Protein AF-A0A7W1L3A0-F1 (afdb_monomer)

Nearest PDB structures (foldseek):
  3u9e-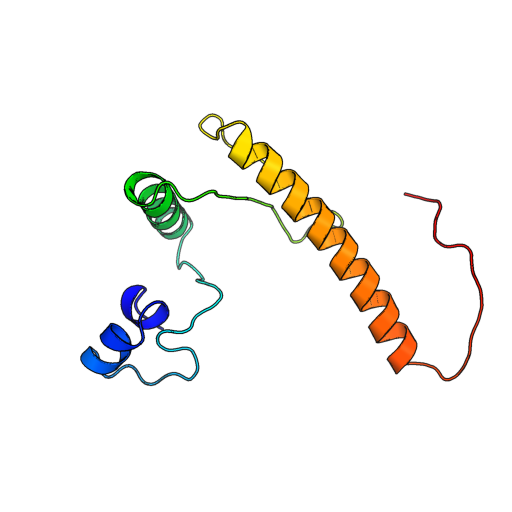assembly1_B  TM=9.686E-01  e=4.524E-04  Listeria monocytogenes EGD-e
  7vg9-assembly1_A  TM=9.144E-01  e=1.432E-03  Clostridium acetobutylicum
  1yco-assembly1_B  TM=9.210E-01  e=5.550E-03  Enterococcus faecalis V583
  1yco-assembly1_A  TM=9.186E-01  e=5.939E-03  Enterococcus faecalis V583

Structure (mmCIF, N/CA/C/O backbone):
data_AF-A0A7W1L3A0-F1
#
_entry.id   AF-A0A7W1L3A0-F1
#
loop_
_atom_site.group_PDB
_atom_site.id
_atom_site.type_symbol
_atom_site.label_atom_id
_atom_site.label_alt_id
_atom_site.label_comp_id
_atom_site.label_asym_id
_atom_site.label_entity_id
_atom_site.label_seq_id
_atom_site.pdbx_PDB_ins_code
_atom_site.Cartn_x
_atom_site.Cartn_y
_atom_site.Cartn_z
_atom_site.occupancy
_atom_site.B_iso_or_equiv
_atom_site.auth_seq_id
_atom_site.auth_comp_id
_atom_site.auth_asym_id
_atom_site.auth_atom_id
_atom_site.pdbx_PDB_model_num
ATOM 1 N N . PRO A 1 1 ? -17.464 7.971 3.919 1.00 83.50 1 PRO A N 1
ATOM 2 C CA . PRO A 1 1 ? -16.040 8.248 4.237 1.00 83.50 1 PRO A CA 1
ATOM 3 C C . PRO A 1 1 ? -15.712 7.601 5.584 1.00 83.50 1 PRO A C 1
ATOM 5 O O . PRO A 1 1 ? -16.557 7.655 6.472 1.00 83.50 1 PRO A O 1
ATOM 8 N N . LEU A 1 2 ? -14.553 6.953 5.711 1.00 89.94 2 LEU A N 1
ATOM 9 C CA . LEU A 1 2 ? -14.130 6.285 6.944 1.00 89.94 2 LEU A CA 1
ATOM 10 C C . LEU A 1 2 ? -12.957 7.037 7.559 1.00 89.94 2 LEU A C 1
ATOM 12 O O . LEU A 1 2 ? -12.081 7.514 6.837 1.00 89.94 2 LEU A O 1
ATOM 16 N N . THR A 1 3 ? -12.940 7.137 8.885 1.00 91.50 3 THR A N 1
ATOM 17 C CA . THR A 1 3 ? -11.747 7.601 9.590 1.00 91.50 3 THR A CA 1
ATOM 18 C C . THR A 1 3 ? -10.673 6.503 9.537 1.00 91.50 3 THR A C 1
ATOM 20 O O . THR A 1 3 ? -11.027 5.320 9.502 1.00 91.50 3 THR A O 1
ATOM 23 N N . PRO A 1 4 ? -9.370 6.843 9.506 1.00 90.00 4 PRO A N 1
ATOM 24 C CA . PRO A 1 4 ? -8.305 5.844 9.377 1.00 90.00 4 PRO A CA 1
ATOM 25 C C . PRO A 1 4 ? -8.340 4.761 10.465 1.00 90.00 4 PRO A C 1
ATOM 27 O O . PRO A 1 4 ? -8.178 3.580 10.176 1.00 90.00 4 PRO A O 1
ATOM 30 N N . 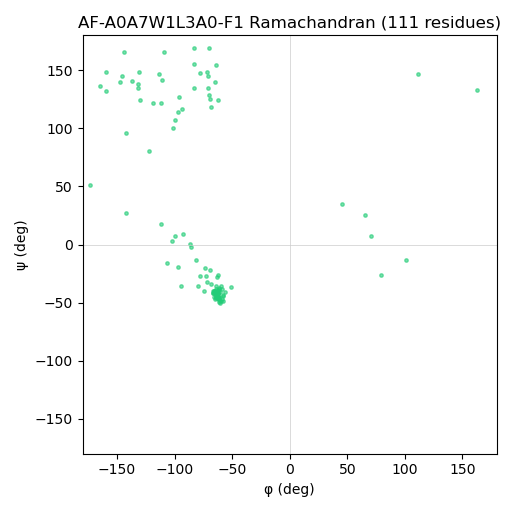ASP A 1 5 ? -8.617 5.140 11.709 1.00 92.31 5 ASP A N 1
ATOM 31 C CA . ASP A 1 5 ? -8.771 4.227 12.843 1.00 92.31 5 ASP A CA 1
ATOM 32 C C . ASP A 1 5 ? -9.975 3.287 12.669 1.00 92.31 5 ASP A C 1
ATOM 34 O O . ASP A 1 5 ? -9.835 2.076 12.833 1.00 92.31 5 ASP A O 1
ATOM 38 N N . SER A 1 6 ? -11.128 3.814 12.242 1.00 93.44 6 SER A N 1
ATOM 39 C CA . SER A 1 6 ? -12.320 3.005 11.953 1.00 93.44 6 SER A CA 1
ATOM 40 C C . SER A 1 6 ? -12.154 2.119 10.718 1.00 93.44 6 SER A C 1
ATOM 42 O O . SER A 1 6 ? -12.882 1.143 10.572 1.00 93.44 6 SER A O 1
ATOM 44 N N . ALA A 1 7 ? -11.242 2.445 9.801 1.00 94.06 7 ALA A N 1
ATOM 45 C CA . ALA A 1 7 ? -10.931 1.604 8.648 1.00 94.06 7 ALA A CA 1
ATOM 46 C C . ALA A 1 7 ? -9.999 0.437 9.024 1.00 94.06 7 ALA A C 1
ATOM 48 O O . ALA A 1 7 ? -10.166 -0.665 8.508 1.00 94.06 7 ALA A O 1
ATOM 49 N N . MET A 1 8 ? -9.056 0.659 9.947 1.00 91.75 8 MET A N 1
ATOM 50 C CA . MET A 1 8 ? -8.010 -0.312 10.305 1.00 91.75 8 MET A CA 1
ATOM 51 C C . MET A 1 8 ? -8.316 -1.160 11.549 1.00 91.75 8 MET A C 1
ATOM 53 O O . MET A 1 8 ? -7.684 -2.195 11.739 1.00 91.75 8 MET A O 1
ATOM 57 N N . SER A 1 9 ? -9.236 -0.736 12.423 1.00 94.12 9 SER A N 1
ATOM 58 C CA . SER A 1 9 ? -9.547 -1.436 13.676 1.00 94.12 9 SER A CA 1
ATOM 59 C C . SER A 1 9 ? -11.042 -1.668 13.852 1.00 94.12 9 SER A C 1
ATOM 61 O O . SER A 1 9 ? -11.841 -0.730 13.872 1.00 94.12 9 SER A O 1
ATOM 63 N N . THR A 1 10 ? -11.425 -2.933 14.045 1.00 93.88 10 THR A N 1
ATOM 64 C CA . THR A 1 10 ? -12.808 -3.314 14.364 1.00 93.88 10 THR A CA 1
ATOM 65 C C . THR A 1 10 ? -13.255 -2.706 15.689 1.00 93.88 10 THR A C 1
ATOM 67 O O . THR A 1 10 ? -14.373 -2.212 15.791 1.00 93.88 10 THR A O 1
ATOM 70 N N . GLN A 1 11 ? -12.371 -2.662 16.691 1.00 94.75 11 GLN A N 1
ATOM 71 C CA . GLN A 1 11 ? -12.665 -2.058 17.990 1.00 94.75 11 GLN A CA 1
ATOM 72 C C . GLN A 1 11 ? -12.975 -0.561 17.859 1.00 94.75 11 GLN A C 1
ATOM 74 O O . GLN A 1 11 ? -13.969 -0.097 18.417 1.00 94.75 11 GLN A O 1
ATOM 79 N N . ALA A 1 12 ? -12.165 0.185 17.100 1.00 93.50 12 ALA A N 1
ATOM 80 C CA . ALA A 1 12 ? -12.401 1.610 16.865 1.00 93.50 12 ALA A CA 1
ATOM 81 C C . ALA A 1 12 ? -13.680 1.838 16.048 1.00 93.50 12 ALA A C 1
ATOM 83 O O . ALA A 1 12 ? -14.492 2.693 16.394 1.00 93.50 12 ALA A O 1
ATOM 84 N N . ALA A 1 13 ? -13.917 1.020 15.018 1.00 94.44 13 ALA A N 1
ATOM 85 C CA . ALA A 1 13 ? -15.145 1.073 14.233 1.00 94.44 13 ALA A CA 1
ATOM 86 C C . ALA A 1 13 ? -16.403 0.874 15.094 1.00 94.44 13 ALA A C 1
ATOM 88 O O . ALA A 1 13 ? -17.369 1.623 14.945 1.00 94.44 13 ALA A O 1
ATOM 89 N N . HIS A 1 14 ? -16.384 -0.095 16.016 1.00 93.25 14 HIS A N 1
ATOM 90 C CA . HIS A 1 14 ? -17.486 -0.330 16.948 1.00 93.25 14 HIS A CA 1
ATOM 91 C C . HIS A 1 14 ? -17.670 0.829 17.930 1.00 93.25 14 HIS A C 1
ATOM 93 O O . HIS A 1 14 ? -18.799 1.280 18.116 1.00 93.25 14 HIS A O 1
ATOM 99 N N . ALA A 1 15 ? -16.582 1.339 18.518 1.00 94.25 15 ALA A N 1
ATOM 100 C CA . ALA A 1 15 ? -16.630 2.466 19.451 1.00 94.25 15 ALA A CA 1
ATOM 101 C C . ALA A 1 15 ? -17.181 3.745 18.796 1.00 94.25 15 ALA A C 1
ATOM 103 O O . ALA A 1 15 ? -17.957 4.471 19.413 1.00 94.25 15 ALA A O 1
ATOM 104 N N . ASN A 1 16 ? -16.838 3.979 17.527 1.00 89.38 16 ASN A N 1
ATOM 105 C CA . ASN A 1 16 ? -17.275 5.141 16.754 1.00 89.38 16 ASN A CA 1
ATOM 106 C C . ASN A 1 16 ? -18.650 4.950 16.079 1.00 89.38 16 ASN A C 1
ATOM 108 O O . ASN A 1 16 ? -19.138 5.860 15.410 1.00 89.38 16 ASN A O 1
ATOM 112 N N . GLY A 1 17 ? -19.286 3.778 16.216 1.00 90.88 17 GLY A N 1
ATOM 113 C CA . GLY A 1 17 ? -20.578 3.480 15.587 1.00 90.88 17 GLY A CA 1
ATOM 114 C C . GLY A 1 17 ? -20.531 3.434 14.053 1.00 90.88 17 GLY A C 1
ATOM 115 O O . GLY A 1 17 ? -21.544 3.667 13.387 1.00 90.88 17 GLY A O 1
ATOM 116 N N . THR A 1 18 ? -19.361 3.150 13.484 1.00 90.12 18 THR A N 1
ATOM 117 C CA . THR A 1 18 ? -19.111 3.172 12.043 1.00 90.12 18 THR A CA 1
ATOM 118 C C . THR A 1 18 ? -19.858 2.038 11.341 1.00 90.12 18 THR A C 1
ATOM 120 O O . THR A 1 18 ? -19.593 0.860 11.576 1.00 90.12 18 THR A O 1
ATOM 123 N N . LYS A 1 19 ? -20.773 2.386 10.428 1.00 90.69 19 LYS A N 1
ATOM 124 C CA . LYS A 1 19 ? -21.540 1.426 9.619 1.00 90.69 19 LYS A CA 1
ATOM 125 C C . LYS A 1 19 ? -20.951 1.328 8.212 1.00 90.69 19 LYS A C 1
ATOM 127 O O . LYS A 1 19 ? -21.193 2.195 7.377 1.00 90.69 19 LYS A O 1
ATOM 132 N N . SER A 1 20 ? -20.161 0.287 7.960 1.00 90.88 20 SER A N 1
ATOM 133 C CA . SER A 1 20 ? -19.619 -0.040 6.637 1.00 90.88 20 SER A CA 1
ATOM 134 C C . SER A 1 20 ? -19.196 -1.509 6.585 1.00 90.88 20 SER A C 1
ATOM 136 O O . SER A 1 20 ? -18.753 -2.050 7.594 1.00 90.88 20 SER A O 1
ATOM 138 N N . GLU A 1 21 ? -19.298 -2.139 5.414 1.00 91.88 21 GLU A N 1
ATOM 139 C CA . GLU A 1 21 ? -18.865 -3.529 5.195 1.00 91.88 21 GLU A CA 1
ATOM 140 C C . GLU A 1 21 ? -17.354 -3.718 5.387 1.00 91.88 21 GLU A C 1
ATOM 142 O O . GLU A 1 21 ? -16.910 -4.786 5.797 1.00 91.88 21 GLU A O 1
ATOM 147 N N . VAL A 1 22 ? -16.569 -2.664 5.145 1.00 93.81 22 VAL A N 1
ATOM 148 C CA . VAL A 1 22 ? -15.101 -2.680 5.268 1.00 93.81 22 VAL A CA 1
ATOM 149 C C . VAL A 1 22 ? -14.604 -2.070 6.585 1.00 93.81 22 VAL A C 1
ATOM 151 O O . VAL A 1 22 ? -13.404 -1.865 6.766 1.00 93.81 22 VAL A O 1
ATOM 154 N N . ALA A 1 23 ? -15.510 -1.749 7.517 1.00 94.00 23 ALA A N 1
ATOM 155 C CA . ALA A 1 23 ? -15.144 -1.132 8.787 1.00 94.00 23 ALA A CA 1
ATOM 156 C C . ALA A 1 23 ? -14.227 -2.058 9.609 1.00 94.00 23 ALA A C 1
ATOM 158 O O . ALA A 1 23 ? -14.556 -3.210 9.893 1.00 94.00 23 ALA A O 1
ATOM 159 N N . GLY A 1 24 ? -13.060 -1.543 9.987 1.00 93.94 24 GLY A N 1
ATOM 1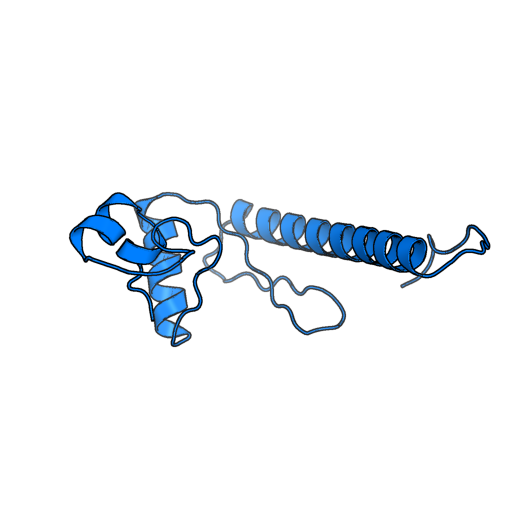60 C CA . GLY A 1 24 ? -12.039 -2.248 10.754 1.00 93.94 24 GLY A CA 1
ATOM 161 C C . GLY A 1 24 ? -11.295 -3.352 10.005 1.00 93.94 24 GLY A C 1
ATOM 162 O O . GLY A 1 24 ? -10.559 -4.108 10.638 1.00 93.94 24 GLY A O 1
ATOM 163 N N . ARG A 1 25 ? -11.524 -3.488 8.695 1.00 95.00 25 ARG A N 1
ATOM 164 C CA . ARG A 1 25 ? -10.987 -4.561 7.846 1.00 95.00 25 ARG A CA 1
ATOM 165 C C . ARG A 1 25 ? -10.592 -4.059 6.455 1.00 95.00 25 ARG A C 1
ATOM 167 O O . ARG A 1 25 ? -10.656 -4.812 5.492 1.00 95.00 25 ARG A O 1
ATOM 174 N N . ALA A 1 26 ? -10.244 -2.783 6.326 1.00 94.94 26 ALA A N 1
ATOM 175 C CA . ALA A 1 26 ? -9.862 -2.227 5.036 1.00 94.94 26 ALA A CA 1
ATOM 176 C C . ALA A 1 26 ? -8.507 -2.789 4.565 1.00 94.94 26 ALA A C 1
ATOM 178 O O . ALA A 1 26 ? -7.503 -2.633 5.258 1.00 94.94 26 ALA A O 1
ATOM 179 N N . ASP A 1 27 ? -8.471 -3.369 3.362 1.00 93.12 27 ASP A N 1
ATOM 180 C CA . ASP A 1 27 ? -7.227 -3.817 2.713 1.00 93.12 27 ASP A CA 1
ATOM 181 C C . ASP A 1 27 ? -6.438 -2.658 2.082 1.00 93.12 27 ASP A C 1
ATOM 183 O O . ASP A 1 27 ? -5.217 -2.717 1.941 1.00 93.12 27 ASP A O 1
ATOM 187 N N . ALA A 1 28 ? -7.136 -1.588 1.691 1.00 92.44 28 ALA A N 1
ATOM 188 C CA . ALA A 1 28 ? -6.556 -0.419 1.044 1.00 92.44 28 ALA A CA 1
ATOM 189 C C . ALA A 1 28 ? -7.130 0.879 1.620 1.00 92.44 28 ALA A C 1
ATOM 191 O O . ALA A 1 28 ? -8.331 0.999 1.868 1.00 92.44 28 ALA A O 1
ATOM 192 N N . LEU A 1 29 ? -6.259 1.877 1.786 1.00 92.88 29 LEU A N 1
ATOM 193 C CA . LEU A 1 29 ? -6.625 3.224 2.215 1.00 92.88 29 LEU A CA 1
ATOM 194 C C . LEU A 1 29 ? -6.413 4.204 1.063 1.00 92.88 29 LEU A C 1
ATOM 196 O O . LEU A 1 29 ? -5.301 4.354 0.559 1.00 92.88 29 LEU A O 1
ATOM 200 N N . ILE A 1 30 ? -7.479 4.901 0.675 1.00 94.12 30 ILE A N 1
ATOM 201 C CA . ILE A 1 30 ? -7.418 5.979 -0.314 1.00 94.12 30 ILE A CA 1
ATOM 202 C C . ILE A 1 30 ? -7.327 7.300 0.444 1.00 94.12 30 ILE A C 1
ATOM 204 O O . ILE A 1 30 ? -8.254 7.687 1.156 1.00 94.12 30 ILE A O 1
ATOM 208 N N . ALA A 1 31 ? -6.196 7.984 0.307 1.00 94.94 31 ALA A N 1
ATOM 209 C CA . ALA A 1 31 ? -5.990 9.284 0.927 1.00 94.94 31 ALA A CA 1
ATOM 210 C C . ALA A 1 31 ? -6.702 10.400 0.135 1.00 94.94 31 ALA A C 1
ATOM 212 O O . ALA A 1 31 ? -6.770 10.326 -1.092 1.00 94.94 31 ALA A O 1
ATOM 213 N N . PRO A 1 32 ? -7.189 11.460 0.807 1.00 95.06 32 PRO A N 1
ATOM 214 C CA . PRO A 1 32 ? -7.850 12.582 0.137 1.00 95.06 32 PRO A CA 1
ATOM 215 C C . PRO A 1 32 ? -6.874 13.483 -0.633 1.00 95.06 32 PRO A C 1
ATOM 217 O O . PRO A 1 32 ? -7.274 14.128 -1.597 1.00 95.06 32 PRO A O 1
ATOM 220 N N . THR A 1 33 ? -5.606 13.541 -0.212 1.00 97.06 33 THR A N 1
ATOM 221 C CA . THR A 1 33 ? -4.541 14.310 -0.871 1.00 97.06 33 THR A CA 1
ATOM 222 C C . THR A 1 33 ? -3.202 13.576 -0.781 1.00 97.06 33 THR A C 1
ATOM 224 O O . THR A 1 33 ? -3.035 12.642 0.014 1.00 97.06 33 THR A O 1
ATOM 227 N N . MET A 1 34 ? -2.228 14.016 -1.580 1.00 94.88 34 MET A N 1
ATOM 228 C CA . MET A 1 34 ? -0.872 13.462 -1.578 1.00 94.88 34 MET A CA 1
ATOM 229 C C . MET A 1 34 ? -0.160 13.695 -0.238 1.00 94.88 34 MET A C 1
ATOM 231 O O . MET A 1 34 ? 0.524 12.806 0.264 1.00 94.88 34 MET A O 1
ATOM 235 N N . GLU A 1 35 ? -0.356 14.860 0.376 1.00 96.19 35 GLU A N 1
ATOM 236 C CA . GLU A 1 35 ? 0.230 15.221 1.668 1.00 96.19 35 GLU A CA 1
ATOM 237 C C . GLU A 1 35 ? -0.290 14.303 2.774 1.00 96.19 35 GLU A C 1
ATOM 239 O O . GLU A 1 35 ? 0.499 13.783 3.563 1.00 96.19 35 GLU A O 1
ATOM 244 N N . ALA A 1 36 ? -1.603 14.038 2.793 1.00 95.44 36 ALA A N 1
ATOM 245 C CA . ALA A 1 36 ? -2.206 13.110 3.743 1.00 95.44 36 ALA A CA 1
ATOM 246 C C . ALA A 1 36 ? -1.653 11.685 3.565 1.00 95.44 36 ALA A C 1
ATOM 248 O O . ALA A 1 36 ? -1.304 11.034 4.552 1.00 95.44 36 ALA A O 1
ATOM 249 N N . ALA A 1 37 ? -1.508 11.222 2.317 1.00 94.00 37 ALA A N 1
ATOM 250 C CA . ALA A 1 37 ? -0.938 9.910 2.011 1.00 94.00 37 ALA A CA 1
ATOM 251 C C . ALA A 1 37 ? 0.502 9.778 2.527 1.00 94.00 37 ALA A C 1
ATOM 253 O O . ALA A 1 37 ? 0.840 8.821 3.227 1.00 94.00 37 ALA A O 1
ATOM 254 N N . ILE A 1 38 ? 1.350 10.760 2.207 1.00 93.25 38 ILE A N 1
ATOM 255 C CA . ILE A 1 38 ? 2.762 10.762 2.600 1.00 93.25 38 ILE A CA 1
ATOM 256 C C . ILE A 1 38 ? 2.900 10.861 4.117 1.00 93.25 38 ILE A C 1
ATOM 258 O O . ILE A 1 38 ? 3.733 10.158 4.688 1.00 93.25 38 ILE A O 1
ATOM 262 N N . MET A 1 39 ? 2.087 11.689 4.778 1.00 94.69 39 MET A N 1
ATOM 263 C CA . MET A 1 39 ? 2.105 11.832 6.233 1.00 94.69 39 MET A CA 1
ATOM 264 C C . MET A 1 39 ? 1.807 10.500 6.925 1.00 94.69 39 MET A C 1
ATOM 266 O O . MET A 1 39 ? 2.574 10.080 7.793 1.00 94.69 39 MET A O 1
ATOM 270 N N . VAL A 1 40 ? 0.750 9.795 6.507 1.00 92.44 40 VAL A N 1
ATOM 271 C CA . VAL A 1 40 ? 0.411 8.467 7.044 1.00 92.44 40 VAL A CA 1
ATOM 272 C C . VAL A 1 40 ? 1.536 7.469 6.777 1.00 92.44 40 VAL A C 1
ATOM 274 O O . VAL A 1 40 ? 2.017 6.826 7.710 1.00 92.44 40 VAL A O 1
ATOM 277 N N . LEU A 1 41 ? 2.017 7.383 5.534 1.00 92.00 41 LEU A N 1
ATOM 278 C CA . LEU A 1 41 ? 3.076 6.447 5.156 1.00 92.00 41 LEU A CA 1
ATOM 279 C C . LEU A 1 41 ? 4.354 6.659 5.979 1.00 92.00 41 LEU A C 1
ATOM 281 O O . LEU A 1 41 ? 4.915 5.712 6.527 1.00 92.00 41 LEU A O 1
ATOM 285 N N . ARG A 1 42 ? 4.816 7.908 6.094 1.00 91.38 42 ARG A N 1
ATOM 286 C CA . ARG A 1 42 ? 6.049 8.241 6.821 1.00 91.38 42 ARG A CA 1
ATOM 287 C C . ARG A 1 42 ? 5.903 8.015 8.321 1.00 91.38 42 ARG A C 1
ATOM 289 O O . ARG A 1 42 ? 6.856 7.558 8.944 1.00 91.38 42 ARG A O 1
ATOM 296 N N . THR A 1 43 ? 4.716 8.249 8.875 1.00 92.88 43 THR A N 1
ATOM 297 C CA . THR A 1 43 ? 4.412 7.938 10.278 1.00 92.88 43 THR A CA 1
ATOM 298 C C . THR A 1 43 ? 4.498 6.427 10.525 1.00 92.88 43 THR A C 1
ATOM 300 O O . THR A 1 43 ? 5.171 5.995 11.457 1.00 92.88 43 THR A O 1
ATOM 303 N N . LEU A 1 44 ? 3.917 5.597 9.653 1.00 90.00 44 LEU A N 1
ATOM 304 C CA . LEU A 1 44 ? 3.993 4.135 9.784 1.00 90.00 44 LEU A CA 1
ATOM 305 C C . LEU A 1 44 ? 5.430 3.605 9.685 1.00 90.00 44 LEU A C 1
ATOM 307 O O . LEU A 1 44 ? 5.824 2.752 10.480 1.00 90.00 44 LEU A O 1
ATOM 311 N N . ILE A 1 45 ? 6.233 4.137 8.760 1.00 90.19 45 ILE A N 1
ATOM 312 C CA . ILE A 1 45 ? 7.656 3.780 8.646 1.00 90.19 45 ILE A CA 1
ATOM 313 C C . ILE A 1 45 ? 8.409 4.156 9.928 1.00 90.19 45 ILE A C 1
ATOM 315 O O . ILE A 1 45 ? 9.165 3.340 10.457 1.00 90.19 45 ILE A O 1
ATOM 319 N N . ALA A 1 46 ? 8.192 5.373 10.437 1.00 89.12 46 ALA 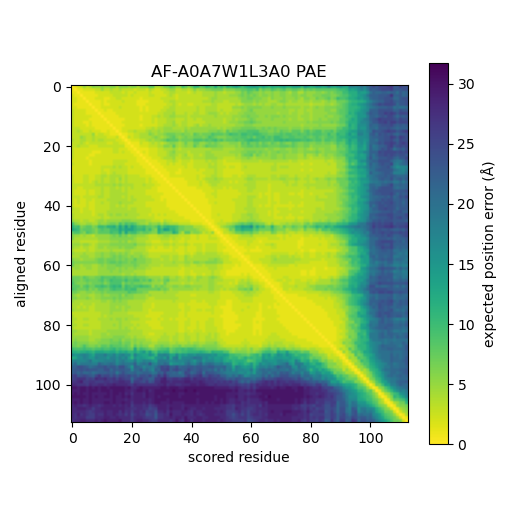A N 1
ATOM 320 C CA . ALA A 1 46 ? 8.911 5.900 11.593 1.00 89.12 46 ALA A CA 1
ATOM 321 C C . ALA A 1 46 ? 8.596 5.140 12.891 1.00 89.12 46 ALA A C 1
ATOM 323 O O . ALA A 1 46 ? 9.509 4.862 13.666 1.00 89.12 46 ALA A O 1
ATOM 324 N N . PHE A 1 47 ? 7.327 4.786 13.122 1.00 90.12 47 PHE A N 1
ATOM 325 C CA . PHE A 1 47 ? 6.893 4.186 14.388 1.00 90.12 47 PHE A CA 1
ATOM 326 C C . PHE A 1 47 ? 6.869 2.653 14.377 1.00 90.12 47 PHE A C 1
ATOM 328 O O . PHE A 1 47 ? 7.224 2.044 15.383 1.00 90.12 47 PHE A O 1
ATOM 335 N N . ASN A 1 48 ? 6.509 2.013 13.259 1.00 83.56 48 ASN A N 1
ATOM 336 C CA . ASN A 1 48 ? 6.327 0.555 13.209 1.00 83.56 48 ASN A CA 1
ATOM 337 C C . ASN A 1 48 ? 7.490 -0.204 12.559 1.00 83.56 48 ASN A C 1
ATOM 339 O O . ASN A 1 48 ? 7.386 -1.418 12.392 1.00 83.56 48 ASN A O 1
ATOM 343 N N . ARG A 1 49 ? 8.579 0.479 12.161 1.00 78.94 49 ARG A N 1
ATOM 344 C CA . ARG A 1 49 ? 9.684 -0.115 11.372 1.00 78.94 49 ARG A CA 1
ATOM 345 C C . ARG A 1 49 ? 9.168 -0.963 10.198 1.00 78.94 49 ARG A C 1
ATOM 347 O O . ARG A 1 49 ? 9.728 -2.006 9.872 1.00 78.94 49 ARG A O 1
ATOM 354 N N . SER A 1 50 ? 8.054 -0.536 9.608 1.00 84.75 50 SER A N 1
ATOM 355 C CA . SER A 1 50 ? 7.368 -1.299 8.573 1.00 84.75 50 SER A CA 1
ATOM 356 C C . SER A 1 50 ? 8.189 -1.281 7.287 1.00 84.75 50 SER A C 1
ATOM 358 O O . SER A 1 50 ? 8.676 -0.224 6.875 1.00 84.75 50 SER A O 1
ATOM 360 N N . LEU A 1 51 ? 8.336 -2.446 6.653 1.00 90.75 51 LEU A N 1
ATOM 361 C CA . LEU A 1 51 ? 8.872 -2.522 5.301 1.00 90.75 51 LEU A CA 1
ATOM 362 C C . LEU A 1 51 ? 7.838 -1.947 4.338 1.00 90.75 51 LEU A C 1
ATOM 364 O O . LEU A 1 51 ? 6.682 -2.365 4.329 1.00 90.75 51 LEU A O 1
ATOM 368 N N . VAL A 1 52 ? 8.276 -1.012 3.506 1.00 92.75 52 VAL A N 1
ATOM 369 C CA . VAL A 1 52 ? 7.424 -0.364 2.513 1.00 92.75 52 VAL A CA 1
ATOM 370 C C . VAL A 1 52 ? 7.891 -0.738 1.116 1.00 92.75 52 VAL A C 1
ATOM 372 O O . VAL A 1 52 ? 9.078 -0.930 0.869 1.00 92.75 52 VAL A O 1
ATOM 375 N N . ALA A 1 53 ? 6.936 -0.831 0.198 1.00 94.69 53 ALA A N 1
ATOM 376 C CA . ALA A 1 53 ? 7.167 -0.975 -1.228 1.00 94.69 53 ALA A CA 1
ATOM 377 C C . ALA A 1 53 ? 6.285 0.039 -1.965 1.00 94.69 53 ALA A C 1
ATOM 379 O O . ALA A 1 53 ? 5.134 0.252 -1.583 1.00 94.69 53 ALA A O 1
ATOM 380 N N . GLY A 1 54 ? 6.832 0.684 -2.994 1.00 93.19 54 GLY A N 1
ATOM 381 C CA . GLY A 1 54 ? 6.152 1.732 -3.748 1.00 93.19 54 GLY A CA 1
ATOM 382 C C . GLY A 1 54 ? 6.270 1.514 -5.249 1.00 93.19 54 GLY A C 1
ATOM 383 O O . GLY A 1 54 ? 7.348 1.2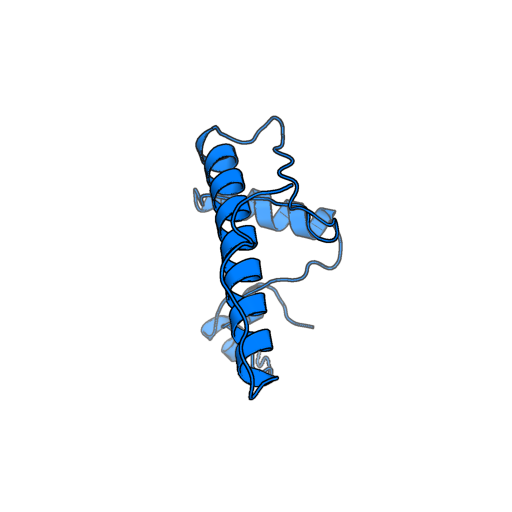19 -5.764 1.00 93.19 54 GLY A O 1
ATOM 384 N N . ILE A 1 55 ? 5.156 1.678 -5.956 1.00 95.56 55 ILE A N 1
ATOM 385 C CA . ILE A 1 55 ? 5.089 1.514 -7.404 1.00 95.56 55 ILE A CA 1
ATOM 386 C C . ILE A 1 55 ? 4.091 2.496 -8.005 1.00 95.56 55 ILE A C 1
ATOM 388 O O . ILE A 1 55 ? 3.070 2.809 -7.393 1.00 95.56 55 ILE A O 1
ATOM 392 N N . VAL A 1 56 ? 4.386 2.982 -9.206 1.00 95.50 56 VAL A N 1
ATOM 393 C CA . VAL A 1 56 ? 3.473 3.812 -9.990 1.00 95.50 56 VAL A CA 1
ATOM 394 C C . VAL A 1 56 ? 2.724 2.915 -10.973 1.00 95.50 56 VAL A C 1
ATOM 396 O O . VAL A 1 56 ? 3.333 2.153 -11.727 1.00 95.50 56 VAL A O 1
ATOM 399 N N . LEU A 1 57 ? 1.395 3.013 -10.944 1.00 92.25 57 LEU A N 1
ATOM 400 C CA . LEU A 1 57 ? 0.464 2.267 -11.793 1.00 92.25 57 LEU A CA 1
ATOM 401 C C . LEU A 1 57 ? -0.199 3.197 -12.823 1.00 92.25 57 LEU A C 1
ATOM 403 O O . LEU A 1 57 ? -0.138 4.418 -12.698 1.00 92.25 57 LEU A O 1
ATOM 407 N N . GLY A 1 58 ? -0.839 2.614 -13.841 1.00 91.06 58 GLY A N 1
ATOM 408 C CA . GLY A 1 58 ? -1.544 3.336 -14.913 1.00 91.06 58 GLY A CA 1
ATOM 409 C C . GLY A 1 58 ? -0.764 3.441 -16.229 1.00 91.06 58 GLY A C 1
ATOM 410 O O . GLY A 1 58 ? -1.347 3.739 -17.268 1.00 91.06 58 GLY A O 1
ATOM 411 N N . ALA A 1 59 ? 0.534 3.136 -16.212 1.00 93.50 59 ALA A N 1
ATOM 412 C CA . ALA A 1 59 ? 1.321 2.903 -17.419 1.00 93.50 59 ALA A CA 1
ATOM 413 C C . ALA A 1 59 ? 1.159 1.452 -17.919 1.00 93.50 59 ALA A C 1
ATOM 415 O O . ALA A 1 59 ? 0.648 0.589 -17.207 1.00 93.50 59 ALA A O 1
ATOM 416 N N . LYS A 1 60 ? 1.638 1.171 -19.141 1.00 91.19 60 LYS A N 1
ATOM 417 C CA . LYS A 1 60 ? 1.649 -0.193 -19.716 1.00 91.19 60 LYS A CA 1
ATOM 418 C C . LYS A 1 60 ? 2.507 -1.177 -18.918 1.00 91.19 60 LYS A C 1
ATOM 420 O O . LYS A 1 60 ? 2.274 -2.377 -18.977 1.00 91.19 60 LYS A O 1
ATOM 425 N N . VAL A 1 61 ? 3.506 -0.662 -18.210 1.00 93.44 61 VAL A N 1
ATOM 426 C CA . VAL A 1 61 ? 4.430 -1.430 -17.378 1.00 93.44 61 VAL A CA 1
ATOM 427 C C . VAL A 1 61 ? 4.524 -0.777 -16.000 1.00 93.44 61 VAL A C 1
ATOM 429 O O . VAL A 1 61 ? 4.394 0.448 -15.904 1.00 93.44 61 VAL A O 1
ATOM 432 N N . PRO A 1 62 ? 4.742 -1.554 -14.929 1.00 95.44 62 PRO A N 1
ATOM 433 C CA . PRO A 1 62 ? 4.958 -0.998 -13.601 1.00 95.44 62 PRO A CA 1
ATOM 434 C C . PRO A 1 62 ? 6.247 -0.170 -13.528 1.00 95.44 62 PRO A C 1
ATOM 436 O O . PRO A 1 62 ? 7.280 -0.579 -14.057 1.00 95.44 62 PRO A O 1
ATOM 439 N N . ILE A 1 63 ? 6.210 0.964 -12.822 1.00 96.56 63 ILE A N 1
ATOM 440 C CA . ILE A 1 63 ? 7.374 1.849 -12.658 1.00 96.56 63 ILE A CA 1
ATOM 441 C C . ILE A 1 63 ? 7.736 1.954 -11.175 1.00 96.56 63 ILE A C 1
ATOM 443 O O . ILE A 1 63 ? 6.930 2.398 -10.357 1.00 96.56 63 ILE A O 1
ATOM 447 N N . VAL A 1 64 ? 8.970 1.582 -10.827 1.00 96.12 64 VAL A N 1
ATOM 448 C CA . VAL A 1 64 ? 9.519 1.730 -9.471 1.00 96.12 64 VAL A CA 1
ATOM 449 C C . VAL A 1 64 ? 10.273 3.057 -9.380 1.00 96.12 64 VAL A C 1
ATOM 451 O O . VAL A 1 64 ? 11.273 3.254 -10.066 1.00 96.12 64 VAL A O 1
ATOM 454 N N . ALA A 1 65 ? 9.795 3.967 -8.530 1.00 93.50 65 ALA A N 1
ATOM 455 C CA . ALA A 1 65 ? 10.348 5.312 -8.357 1.00 93.50 65 ALA A CA 1
ATOM 456 C C . ALA A 1 65 ? 10.758 5.541 -6.888 1.00 93.50 65 ALA A C 1
ATOM 458 O O . ALA A 1 65 ? 9.995 6.130 -6.120 1.00 93.50 65 ALA A O 1
ATOM 459 N N . PRO A 1 66 ? 11.933 5.042 -6.460 1.00 90.62 66 PRO A N 1
ATOM 460 C CA . PRO A 1 66 ? 12.355 5.138 -5.068 1.00 90.62 66 PRO A CA 1
ATOM 461 C C . PRO A 1 66 ? 12.724 6.577 -4.687 1.00 90.62 66 PRO A C 1
ATOM 463 O O . PRO A 1 66 ? 13.321 7.313 -5.475 1.00 90.62 66 PRO A O 1
ATOM 466 N N . ALA A 1 67 ? 12.430 6.972 -3.449 1.00 88.50 67 ALA A N 1
ATOM 467 C CA . ALA A 1 67 ? 12.858 8.253 -2.904 1.00 88.50 67 ALA A CA 1
ATOM 468 C C . ALA A 1 67 ? 14.300 8.180 -2.375 1.00 88.50 67 ALA A C 1
ATOM 470 O O . ALA A 1 67 ? 14.782 7.135 -1.937 1.00 88.50 67 ALA A O 1
ATOM 471 N N . ARG A 1 68 ? 14.990 9.330 -2.331 1.00 90.25 68 ARG A N 1
ATOM 472 C CA . ARG A 1 68 ? 16.380 9.439 -1.832 1.00 90.25 68 ARG A CA 1
ATOM 473 C C . ARG A 1 68 ? 16.577 8.809 -0.447 1.00 90.25 68 ARG A C 1
ATOM 475 O O . ARG A 1 68 ? 17.626 8.246 -0.168 1.00 90.25 68 ARG A O 1
ATOM 482 N N . GLN A 1 69 ? 15.568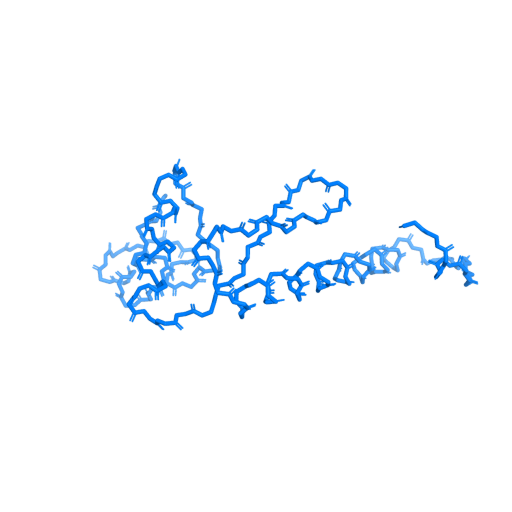 8.942 0.404 1.00 88.44 69 GLN A N 1
ATOM 483 C CA . GLN A 1 69 ? 15.560 8.498 1.797 1.00 88.44 69 GLN A CA 1
ATOM 484 C C . GLN A 1 69 ? 15.132 7.035 1.988 1.00 88.44 69 GLN A C 1
ATOM 486 O O . GLN A 1 69 ? 15.060 6.570 3.121 1.00 88.44 69 GLN A O 1
ATOM 491 N N . ASP A 1 70 ? 14.833 6.316 0.905 1.00 91.12 70 ASP A N 1
ATOM 492 C CA . ASP A 1 70 ? 14.428 4.917 0.986 1.00 91.12 70 ASP A CA 1
ATOM 493 C C . ASP A 1 70 ? 15.659 4.004 1.073 1.00 91.12 70 ASP A C 1
ATOM 495 O O . ASP A 1 70 ? 16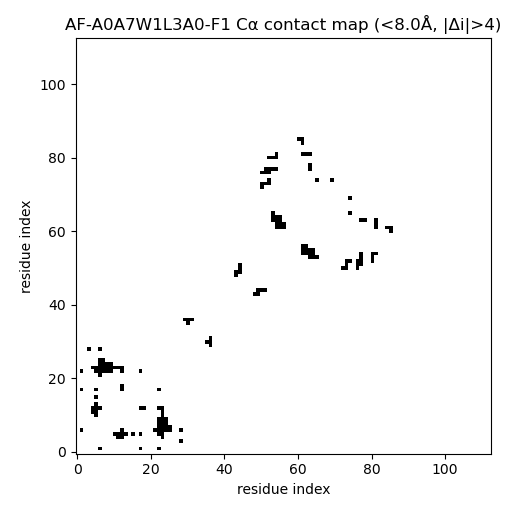.629 4.170 0.315 1.00 91.12 70 ASP A O 1
ATOM 499 N N . SER A 1 71 ? 15.597 3.035 1.993 1.00 92.38 71 SER A N 1
ATOM 500 C CA . SER A 1 71 ? 16.650 2.045 2.226 1.00 92.38 71 SER A CA 1
ATOM 501 C C . SER A 1 71 ? 16.767 1.045 1.072 1.00 92.38 71 SER A C 1
ATOM 503 O O . SER A 1 71 ? 15.914 0.983 0.181 1.00 92.38 71 SER A O 1
ATOM 505 N N . MET A 1 72 ? 17.833 0.240 1.083 1.00 95.31 72 MET A N 1
ATOM 506 C CA . MET A 1 72 ? 18.032 -0.804 0.076 1.00 95.31 72 MET A CA 1
ATOM 507 C C . MET A 1 72 ? 16.906 -1.846 0.115 1.00 95.31 72 MET A C 1
ATOM 509 O O . MET A 1 72 ? 16.431 -2.278 -0.934 1.00 95.31 72 MET A O 1
ATOM 513 N N . GLU A 1 73 ? 16.427 -2.196 1.309 1.00 94.75 73 GLU A N 1
ATOM 514 C CA . GLU A 1 73 ? 15.326 -3.138 1.511 1.00 94.75 73 GLU A CA 1
ATOM 515 C C . GLU A 1 73 ? 14.029 -2.621 0.883 1.00 94.75 73 GLU A C 1
ATOM 517 O O . GLU A 1 73 ? 13.389 -3.353 0.133 1.00 94.75 73 GLU A O 1
ATOM 522 N N . THR A 1 74 ? 13.676 -1.349 1.101 1.00 94.81 74 THR A N 1
ATOM 523 C CA . THR A 1 74 ? 12.491 -0.710 0.495 1.00 94.81 74 THR A CA 1
ATOM 524 C C . THR A 1 74 ? 12.564 -0.707 -1.033 1.00 94.81 74 THR A C 1
ATOM 526 O O . THR A 1 74 ? 11.576 -0.987 -1.720 1.00 94.81 74 THR A O 1
ATOM 529 N N . ARG A 1 75 ? 13.747 -0.431 -1.597 1.00 95.69 75 ARG A N 1
ATOM 530 C CA . ARG A 1 75 ? 13.963 -0.462 -3.054 1.00 95.69 75 ARG A CA 1
ATOM 531 C C . ARG A 1 75 ? 13.788 -1.872 -3.607 1.00 95.69 75 ARG A C 1
ATOM 533 O O . ARG A 1 75 ? 13.069 -2.055 -4.585 1.00 95.69 75 ARG A O 1
ATOM 540 N N . MET A 1 76 ? 14.391 -2.865 -2.953 1.00 97.19 76 MET A N 1
ATOM 541 C CA . MET A 1 76 ? 14.273 -4.265 -3.355 1.00 97.19 76 MET A CA 1
ATOM 542 C C . MET A 1 76 ? 12.829 -4.762 -3.246 1.00 97.19 76 MET A C 1
ATOM 544 O O . MET A 1 76 ? 12.316 -5.365 -4.186 1.00 97.19 76 MET A O 1
ATOM 548 N N . ALA A 1 77 ? 12.141 -4.450 -2.145 1.00 96.62 77 ALA A N 1
ATOM 549 C CA . ALA A 1 77 ? 10.738 -4.798 -1.943 1.00 96.62 77 ALA A CA 1
ATOM 550 C C . ALA A 1 77 ? 9.837 -4.199 -3.034 1.00 96.62 77 ALA A C 1
ATOM 552 O O . ALA A 1 77 ? 8.930 -4.867 -3.524 1.00 96.62 77 ALA A O 1
ATOM 553 N N . SER A 1 78 ? 10.132 -2.974 -3.476 1.00 97.00 78 SER A N 1
ATOM 554 C CA . SER A 1 78 ? 9.422 -2.327 -4.586 1.00 97.00 78 SER A CA 1
ATOM 555 C C . SER A 1 78 ? 9.640 -3.048 -5.923 1.00 97.00 78 SER A C 1
ATOM 557 O O . SER A 1 78 ? 8.688 -3.239 -6.677 1.00 97.00 78 SER A O 1
ATOM 559 N N . CYS A 1 79 ? 10.860 -3.520 -6.202 1.00 96.94 79 CYS A N 1
ATOM 560 C CA . CYS A 1 79 ? 11.142 -4.343 -7.384 1.00 96.94 79 CYS A CA 1
ATOM 561 C C . CYS A 1 79 ? 10.428 -5.701 -7.331 1.00 96.94 79 CYS A C 1
ATOM 563 O O . CYS A 1 79 ? 9.862 -6.141 -8.331 1.00 96.94 79 CYS A O 1
ATOM 565 N N . VAL A 1 80 ? 10.416 -6.354 -6.166 1.00 97.31 80 VAL A N 1
ATOM 566 C CA . VAL A 1 80 ? 9.684 -7.614 -5.966 1.00 97.31 80 VAL A CA 1
ATOM 567 C C . VAL A 1 80 ? 8.188 -7.400 -6.192 1.00 97.31 80 VAL A C 1
ATOM 569 O O . VAL A 1 80 ? 7.566 -8.174 -6.915 1.00 97.31 80 VAL A O 1
ATOM 572 N N . LEU A 1 81 ? 7.619 -6.320 -5.647 1.00 96.56 81 LEU A N 1
ATOM 573 C CA . LEU A 1 81 ? 6.221 -5.956 -5.870 1.00 96.56 81 LEU A CA 1
ATOM 574 C C . LEU A 1 81 ? 5.916 -5.763 -7.364 1.00 96.56 81 LEU A C 1
ATOM 576 O O . LEU A 1 81 ? 4.909 -6.273 -7.849 1.00 96.56 81 LEU A O 1
ATOM 580 N N . ALA A 1 82 ? 6.800 -5.088 -8.105 1.00 96.81 82 ALA A N 1
ATOM 581 C CA . ALA A 1 82 ? 6.661 -4.924 -9.550 1.00 96.81 82 ALA A CA 1
ATOM 582 C C . ALA A 1 82 ? 6.613 -6.273 -10.286 1.00 96.81 82 ALA A C 1
ATOM 584 O O . ALA A 1 82 ? 5.722 -6.496 -11.105 1.00 96.81 82 ALA A O 1
ATOM 585 N N . ALA A 1 83 ? 7.525 -7.193 -9.961 1.00 96.19 83 ALA A N 1
ATOM 586 C CA . ALA A 1 83 ? 7.565 -8.523 -10.567 1.00 96.19 83 ALA A CA 1
ATOM 587 C C . ALA A 1 83 ? 6.308 -9.351 -10.245 1.00 96.19 83 ALA A C 1
ATOM 589 O O . ALA A 1 83 ? 5.756 -10.013 -11.125 1.00 96.19 83 ALA A O 1
ATOM 590 N N . LEU A 1 84 ? 5.823 -9.283 -9.000 1.00 95.69 84 LEU A N 1
ATOM 591 C CA . LEU A 1 84 ? 4.590 -9.954 -8.584 1.00 95.69 84 LEU A CA 1
ATOM 592 C C . LEU A 1 84 ? 3.365 -9.414 -9.326 1.00 95.69 84 LEU A C 1
ATOM 594 O O . LEU A 1 84 ? 2.514 -10.202 -9.732 1.00 95.69 84 LEU A O 1
ATOM 598 N N . LEU A 1 85 ? 3.293 -8.100 -9.548 1.00 94.56 85 LEU A N 1
ATOM 599 C CA . LEU A 1 85 ? 2.204 -7.483 -10.306 1.00 94.56 85 LEU A CA 1
ATOM 600 C C . LEU A 1 85 ? 2.185 -7.939 -11.767 1.00 94.56 85 LEU A C 1
ATOM 602 O O . LEU A 1 85 ? 1.119 -8.277 -12.277 1.00 94.56 85 LEU A O 1
ATOM 606 N N . VAL A 1 86 ? 3.347 -8.005 -12.427 1.00 94.25 86 VAL A N 1
ATOM 607 C CA . VAL A 1 86 ? 3.442 -8.518 -13.808 1.00 94.25 86 VAL A CA 1
ATOM 608 C C . VAL A 1 86 ? 2.995 -9.976 -13.876 1.00 94.25 86 VAL A C 1
ATOM 610 O O . VAL A 1 86 ? 2.204 -10.338 -14.746 1.00 94.25 86 VAL A O 1
ATOM 613 N N . ARG A 1 87 ? 3.450 -10.807 -12.932 1.00 93.88 87 ARG A N 1
ATOM 614 C CA . ARG A 1 87 ? 3.056 -12.218 -12.870 1.00 93.88 87 ARG A CA 1
ATOM 615 C C . ARG A 1 87 ? 1.548 -12.381 -12.666 1.00 93.88 87 ARG A C 1
ATOM 617 O O . ARG A 1 87 ? 0.918 -13.123 -13.409 1.00 93.88 87 ARG A O 1
ATOM 624 N N . ALA A 1 88 ? 0.967 -11.654 -11.712 1.00 90.88 88 ALA A N 1
ATOM 625 C CA . ALA A 1 88 ? -0.465 -11.713 -11.431 1.00 90.88 88 ALA A CA 1
ATOM 626 C C . ALA A 1 88 ? -1.322 -11.225 -12.614 1.00 90.88 88 ALA A C 1
ATOM 628 O O . ALA A 1 88 ? -2.386 -11.784 -12.875 1.00 90.88 88 ALA A O 1
ATOM 629 N N . ALA A 1 89 ? -0.861 -10.213 -13.357 1.00 85.00 89 ALA A N 1
ATOM 630 C CA . ALA A 1 89 ? -1.536 -9.752 -14.570 1.00 85.00 89 ALA A CA 1
ATOM 631 C C . ALA A 1 89 ? -1.512 -10.814 -15.685 1.00 85.00 89 ALA A C 1
ATOM 633 O O . ALA A 1 89 ? -2.522 -11.014 -16.359 1.00 85.00 89 ALA A O 1
ATOM 634 N N . GLY A 1 90 ? -0.390 -11.526 -15.842 1.00 81.06 90 GLY A N 1
ATOM 635 C CA . GLY A 1 90 ? -0.284 -12.668 -16.754 1.00 81.06 90 GLY A CA 1
ATOM 636 C C . GLY A 1 90 ? -1.225 -13.813 -16.368 1.00 81.06 90 GLY A C 1
ATOM 637 O O . GLY A 1 90 ? -1.957 -14.320 -17.216 1.00 81.06 90 GLY A O 1
ATOM 638 N N . ASP A 1 91 ? -1.277 -14.164 -15.081 1.00 78.19 91 ASP A N 1
ATOM 639 C CA . ASP A 1 91 ? -2.169 -15.209 -14.568 1.00 78.19 91 ASP A CA 1
ATOM 640 C C . ASP A 1 91 ? -3.652 -14.843 -14.792 1.00 78.19 91 ASP A C 1
ATOM 642 O O . ASP A 1 91 ? -4.436 -15.677 -15.251 1.00 78.19 91 ASP A O 1
ATOM 646 N N . ASN A 1 92 ? -4.048 -13.585 -14.567 1.00 72.38 92 ASN A N 1
ATOM 647 C CA . ASN A 1 92 ? -5.413 -13.127 -14.851 1.00 72.38 92 ASN A CA 1
ATOM 648 C C . ASN A 1 92 ? -5.749 -13.169 -16.346 1.00 72.38 92 ASN A C 1
ATOM 650 O O . ASN A 1 92 ? -6.825 -13.644 -16.696 1.00 72.38 92 ASN A O 1
ATOM 654 N N . ALA A 1 93 ? -4.824 -12.789 -17.233 1.00 63.38 93 ALA A N 1
ATOM 655 C CA . ALA A 1 93 ? -5.037 -12.916 -18.676 1.00 63.38 93 ALA A CA 1
ATOM 656 C C . ALA A 1 93 ? -5.284 -14.379 -19.102 1.00 63.38 93 ALA A C 1
ATOM 658 O O . ALA A 1 93 ? -6.122 -14.642 -19.965 1.00 63.38 93 ALA A O 1
ATOM 659 N N . THR A 1 94 ? -4.618 -15.352 -18.463 1.00 62.38 94 THR A N 1
ATOM 660 C CA . THR A 1 94 ? -4.876 -16.786 -18.717 1.00 62.38 94 THR A CA 1
ATOM 661 C C . THR A 1 94 ? -6.216 -17.270 -18.151 1.00 62.38 94 THR A C 1
ATOM 663 O O . THR A 1 94 ? -6.876 -18.134 -18.738 1.00 62.38 94 THR A O 1
ATOM 666 N N . LYS A 1 95 ? -6.666 -16.693 -17.033 1.00 57.53 95 LYS A N 1
ATOM 667 C CA . LYS A 1 95 ? -7.950 -17.022 -16.404 1.00 57.53 95 LYS A CA 1
ATOM 668 C C . LYS A 1 95 ? -9.131 -16.430 -17.179 1.00 57.53 95 LYS A C 1
ATOM 670 O O . LYS A 1 95 ? -10.117 -17.123 -17.411 1.00 57.53 95 LYS A O 1
ATOM 675 N N . ASP A 1 96 ? -8.984 -15.206 -17.671 1.00 53.56 96 ASP A N 1
ATOM 676 C CA . ASP A 1 96 ? -9.975 -14.551 -18.522 1.00 53.56 96 ASP A CA 1
ATOM 677 C C . ASP A 1 96 ? -10.084 -15.273 -19.876 1.00 53.56 96 ASP A C 1
ATOM 679 O O . ASP A 1 96 ? -11.191 -15.559 -20.334 1.00 53.56 96 ASP A O 1
ATOM 683 N N . ALA A 1 97 ? -8.960 -15.708 -20.461 1.00 53.16 97 ALA A N 1
ATOM 684 C CA . ALA A 1 97 ? -8.953 -16.527 -21.676 1.00 53.16 97 ALA A CA 1
ATOM 685 C C . ALA A 1 97 ? -9.640 -17.897 -21.496 1.00 53.16 97 ALA A C 1
ATOM 687 O O . ALA A 1 97 ? -10.386 -18.328 -22.375 1.00 53.16 97 ALA A O 1
ATOM 688 N N . SER A 1 98 ? -9.450 -18.567 -20.352 1.00 50.50 98 SER A N 1
ATOM 689 C CA . SER A 1 98 ? -10.114 -19.854 -20.065 1.00 50.50 98 SER A CA 1
ATOM 690 C C . SER A 1 98 ? -11.607 -19.720 -19.736 1.00 50.50 98 SER A C 1
ATOM 692 O O . SER A 1 98 ? -12.354 -20.682 -19.903 1.00 50.50 98 SER A O 1
ATOM 694 N N . SER A 1 99 ? -12.071 -18.527 -19.343 1.00 50.31 99 SER A N 1
ATOM 695 C CA . SER A 1 99 ? -13.501 -18.218 -19.190 1.00 50.31 99 SER A CA 1
ATOM 696 C C . SER A 1 99 ? -14.216 -17.867 -20.505 1.00 50.31 99 SER A C 1
ATOM 698 O O . SER A 1 99 ? -15.446 -17.856 -20.541 1.00 50.31 99 SER A O 1
ATOM 700 N N . LEU A 1 100 ? -13.469 -17.609 -21.590 1.00 52.12 100 LEU A N 1
ATOM 701 C CA . LEU A 1 100 ? -14.011 -17.111 -22.861 1.00 52.12 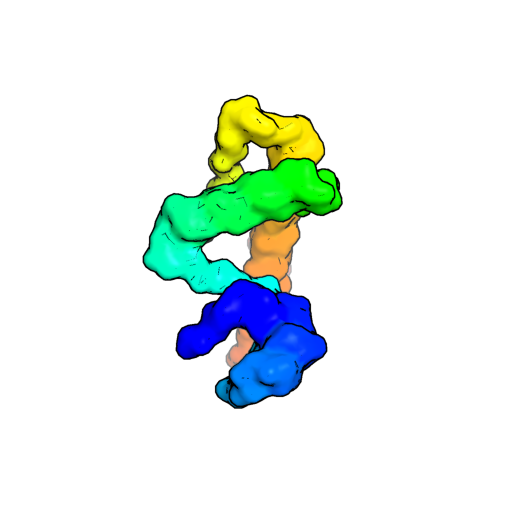100 LEU A CA 1
ATOM 702 C C . LEU A 1 100 ? -14.065 -18.146 -24.001 1.00 52.12 100 LEU A C 1
ATOM 704 O O . LEU A 1 100 ? -14.797 -17.913 -24.961 1.00 52.12 100 LEU A O 1
ATOM 708 N N . HIS A 1 101 ? -13.365 -19.285 -23.934 1.00 48.03 101 HIS A N 1
ATOM 709 C CA . HIS A 1 101 ? -13.451 -20.351 -24.951 1.00 48.03 101 HIS A CA 1
ATOM 710 C C . HIS A 1 101 ? -12.841 -21.666 -24.410 1.00 48.03 101 HIS A C 1
ATOM 712 O O . HIS A 1 101 ? -11.764 -21.654 -23.836 1.00 48.03 101 HIS A O 1
ATOM 718 N N . GLY A 1 102 ? -13.412 -22.860 -24.584 1.00 47.94 102 GLY A N 1
ATOM 719 C CA . GLY A 1 102 ? -14.279 -23.283 -25.684 1.00 47.94 102 GLY A CA 1
ATOM 720 C C . GLY A 1 102 ? -13.497 -23.647 -26.955 1.00 47.94 102 GLY A C 1
ATOM 721 O O . GLY A 1 102 ? -13.948 -24.503 -27.703 1.00 47.94 102 GLY A O 1
ATOM 722 N N . ALA A 1 103 ? -12.300 -23.092 -27.174 1.00 45.06 103 ALA A N 1
ATOM 723 C CA . ALA A 1 103 ? -11.355 -23.580 -28.175 1.00 45.06 103 ALA A CA 1
ATOM 724 C C . ALA A 1 103 ? -9.925 -23.103 -27.874 1.00 45.06 103 ALA A C 1
ATOM 726 O O . ALA A 1 103 ? -9.687 -21.924 -27.621 1.00 45.06 103 ALA A O 1
ATOM 727 N N . ALA A 1 104 ? -8.983 -24.045 -27.935 1.00 45.56 104 ALA A N 1
ATOM 728 C CA . ALA A 1 104 ? -7.543 -23.800 -28.035 1.00 45.56 104 ALA A CA 1
ATOM 729 C C . ALA A 1 104 ? -7.211 -23.090 -29.369 1.00 45.56 104 ALA A C 1
ATOM 731 O O . ALA A 1 104 ? -7.976 -23.264 -30.324 1.00 45.56 104 ALA A O 1
ATOM 732 N N . PRO A 1 105 ? -6.101 -22.322 -29.488 1.00 49.25 105 PRO A N 1
ATOM 733 C CA . PRO A 1 105 ? -4.752 -22.903 -29.679 1.00 49.25 105 PRO A CA 1
ATOM 734 C C . PRO A 1 105 ? -3.598 -22.076 -29.033 1.00 49.25 105 PRO A C 1
ATOM 736 O O . PRO A 1 105 ? -3.673 -20.862 -28.920 1.00 49.25 105 PRO A O 1
ATOM 739 N N . ALA A 1 106 ? -2.586 -22.698 -28.415 1.00 42.06 106 ALA A N 1
ATOM 740 C CA . ALA A 1 106 ? -1.266 -23.129 -28.928 1.00 42.06 106 ALA A CA 1
ATOM 741 C C . ALA A 1 106 ? -0.101 -22.305 -28.314 1.00 42.06 106 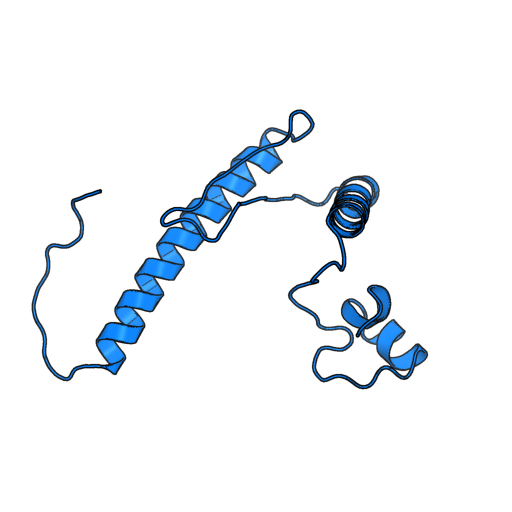ALA A C 1
ATOM 743 O O . ALA A 1 106 ? -0.274 -21.132 -27.986 1.00 42.06 106 ALA A O 1
ATOM 744 N N . PRO A 1 107 ? 1.079 -22.919 -28.099 1.00 47.06 107 PRO A N 1
ATOM 745 C CA . PRO A 1 107 ? 2.074 -22.457 -27.140 1.00 47.06 107 PRO A CA 1
ATOM 746 C C . PRO A 1 107 ? 3.179 -21.685 -27.863 1.00 47.06 107 PRO A C 1
ATOM 748 O O . PRO A 1 107 ? 3.951 -22.320 -28.563 1.00 47.06 107 PRO A O 1
ATOM 751 N N . ASN A 1 108 ? 3.246 -20.352 -27.745 1.00 43.66 108 ASN A N 1
ATOM 752 C CA . ASN A 1 108 ? 4.447 -19.560 -28.096 1.00 43.66 108 ASN A CA 1
ATOM 753 C C . ASN A 1 108 ? 4.327 -18.063 -27.722 1.00 43.66 108 ASN A C 1
ATOM 755 O O . ASN A 1 108 ? 4.587 -17.190 -28.542 1.00 43.66 108 ASN A O 1
ATOM 759 N N . ALA A 1 109 ? 3.965 -17.734 -26.478 1.00 38.88 109 ALA A N 1
ATOM 760 C CA . ALA A 1 109 ? 3.954 -16.338 -26.001 1.00 38.88 109 ALA A CA 1
ATOM 761 C C . ALA A 1 109 ? 5.029 -16.035 -24.937 1.00 38.88 109 ALA A C 1
ATOM 763 O O . ALA A 1 109 ? 4.938 -15.040 -24.229 1.00 38.88 109 ALA A O 1
ATOM 764 N N . LEU A 1 110 ? 6.052 -16.888 -24.807 1.00 37.75 110 LEU A N 1
ATOM 765 C CA . LEU A 1 110 ? 7.118 -16.732 -23.804 1.00 37.75 110 LEU A CA 1
ATOM 766 C C . LEU A 1 110 ? 8.354 -15.965 -24.312 1.00 37.75 110 LEU A C 1
ATOM 768 O O . LEU A 1 110 ? 9.355 -15.891 -23.607 1.00 37.75 110 LEU A O 1
ATOM 772 N N . VAL A 1 111 ? 8.299 -15.363 -25.504 1.00 36.59 111 VAL A N 1
ATOM 773 C CA . VAL A 1 111 ? 9.383 -14.516 -26.027 1.00 36.59 111 VAL A CA 1
ATOM 774 C C . VAL A 1 111 ? 8.793 -13.331 -26.790 1.00 36.59 111 VAL A C 1
ATOM 776 O O . VAL A 1 111 ? 8.467 -13.479 -27.962 1.00 36.59 111 VAL A O 1
ATOM 779 N N . ALA A 1 112 ? 8.646 -12.178 -26.129 1.00 28.44 112 ALA A N 1
ATOM 780 C CA . ALA A 1 112 ? 8.983 -10.843 -26.653 1.00 28.44 112 ALA A CA 1
ATOM 781 C C . ALA A 1 112 ? 8.315 -9.708 -25.851 1.00 28.44 112 ALA A C 1
ATOM 783 O O . ALA A 1 112 ? 7.097 -9.700 -25.693 1.00 28.44 112 ALA A O 1
ATOM 784 N N . ALA A 1 113 ? 9.158 -8.718 -25.527 1.00 31.84 113 ALA A N 1
ATOM 785 C CA . ALA A 1 113 ? 8.891 -7.330 -25.120 1.00 31.84 113 ALA A CA 1
ATOM 786 C C . ALA A 1 113 ? 8.514 -7.057 -23.655 1.00 31.84 113 ALA A C 1
ATOM 788 O O . ALA A 1 113 ? 7.371 -7.338 -23.241 1.00 31.84 113 ALA A O 1
#

Solvent-accessible surface area (backbone atoms only — not comparable to full-atom values): 7092 Å² total; per-residue (Å²): 140,74,54,72,59,26,26,64,28,49,69,48,10,61,77,70,67,57,87,54,97,47,46,20,62,48,91,74,84,86,59,94,44,72,67,58,41,50,52,54,54,51,48,44,39,72,75,65,73,50,88,52,64,55,72,47,79,91,59,100,59,76,42,73,75,79,57,94,88,57,51,74,65,32,50,50,42,16,52,52,51,44,54,51,51,54,50,52,54,53,54,47,54,54,51,54,50,62,76,71,41,100,63,89,85,86,94,81,84,90,78,82,135

pLDDT: mean 83.86, std 18.47, range [28.44, 97.31]

Secondary structure (DSSP, 8-state):
---HHHHH-HHHHHHTT---TTTT--S----SSHHHHHHHHHHHHHHH-------B-SSSS-B----TT--HHHHHHHHHHHHHHHHHHHHHHHHHHHHH-S-------SS--

Radius of gyration: 19.3 Å; Cα contacts (8 Å, |Δi|>4): 87; chains: 1; bounding box: 40×39×49 Å

Sequence (113 aa):
PLTPDSAMSTQAAHANGTKSEVAGRADALIAPTMEAAIMVLRTLIAFNRSLVAGIVLGAKVPIVAPARQDSMETRMASCVLAALLVRAAGDNATKDASSLHGAAPAPNALVAA

Mean predicted aligned error: 9.65 Å

Foldseek 3Di:
DDDPCQQQQPVVVVVVVPDDPNGNPHPDDDDPDPVRVVVVVVVCCVPVVDQAADWDDDDPAIDGDDDPPDDPRRSVVNVVVRVVVVVVVVVVVVVVVVVPDDDDDDDDPPDDD